Protein AF-A0A914MRH2-F1 (afdb_monomer_lite)

Organism: Meloidogyne incognita (NCBI:txid6306)

Foldseek 3Di:
DFDFDADPVRDTFTKDWDWDADPVLRGIKIKIDGDDPVVVVSQDWDPPAPPVVQVVQKDWDQDPPPRDIIIIRHSVVVSVVLVPDPAPASVLVSVLVCCVTGDPDPPPCVSNPRRD

Sequence (116 aa):
MNDFVCDISGKKYKRCSSICYSEVYSVPVFWFNIYNFEDFKNFTFRKETNENEFLEFISQGEHPFLGIAFYNIHPCKTAELMQNFKGNNYVLCFLSLLNATIFYFDWPLEFFKNAC

InterPro domains:
  IPR007135 Ubiquitin-like-conjugating enzyme Atg3/Atg10 [PF03987] (18-99)

Structure (mmCIF, N/CA/C/O backbone):
data_AF-A0A914MRH2-F1
#
_entry.id   AF-A0A914MRH2-F1
#
loop_
_atom_site.group_PDB
_atom_site.id
_atom_site.type_symbol
_atom_site.label_atom_id
_atom_site.label_alt_id
_atom_site.label_comp_id
_atom_site.label_asym_id
_atom_site.label_entity_id
_atom_site.label_seq_id
_atom_site.pdbx_PDB_ins_code
_atom_site.Cartn_x
_atom_site.Cartn_y
_atom_site.Cartn_z
_atom_site.occupancy
_atom_site.B_iso_or_equiv
_atom_site.auth_seq_id
_atom_site.auth_comp_id
_atom_site.auth_asym_id
_atom_site.auth_atom_id
_atom_site.pdbx_PDB_model_num
ATOM 1 N N . MET A 1 1 ? -5.121 -1.157 -11.053 1.00 44.78 1 MET A N 1
ATOM 2 C CA . MET A 1 1 ? -5.249 -0.318 -12.266 1.00 44.78 1 MET A CA 1
ATOM 3 C C . MET A 1 1 ? -3.849 -0.188 -12.865 1.00 44.78 1 MET A C 1
ATOM 5 O O . MET A 1 1 ? -2.900 -0.086 -12.093 1.00 44.78 1 MET A O 1
ATOM 9 N N . ASN A 1 2 ? -3.680 -0.362 -14.181 1.00 45.88 2 ASN A N 1
ATOM 10 C CA . ASN A 1 2 ? -2.379 -0.161 -14.833 1.00 45.88 2 ASN A CA 1
ATOM 11 C C . ASN A 1 2 ? -2.279 1.319 -15.184 1.00 45.88 2 ASN A C 1
ATOM 13 O O . ASN A 1 2 ? -2.790 1.726 -16.226 1.00 45.88 2 ASN A O 1
ATOM 17 N N . ASP A 1 3 ? -1.644 2.091 -14.313 1.00 57.09 3 ASP A N 1
ATOM 18 C CA . ASP A 1 3 ? -1.596 3.540 -14.445 1.00 57.09 3 ASP A CA 1
ATOM 19 C C . ASP A 1 3 ? -0.194 3.983 -14.846 1.00 57.09 3 ASP A C 1
ATOM 21 O O . ASP A 1 3 ? 0.817 3.476 -14.350 1.00 57.09 3 ASP A O 1
ATOM 25 N N . PHE A 1 4 ? -0.145 4.943 -15.765 1.00 53.62 4 PHE A N 1
ATOM 26 C CA . PHE A 1 4 ? 1.071 5.682 -16.053 1.00 53.62 4 PHE A CA 1
ATOM 27 C C . PHE A 1 4 ? 1.123 6.881 -15.111 1.00 53.62 4 PHE A C 1
ATOM 29 O O . PHE A 1 4 ? 0.236 7.730 -15.159 1.00 53.62 4 PHE A O 1
ATOM 36 N N . VAL A 1 5 ? 2.147 6.943 -14.264 1.00 57.78 5 VAL A N 1
ATOM 37 C CA . VAL A 1 5 ? 2.407 8.103 -13.400 1.00 57.78 5 VAL A CA 1
ATOM 38 C C . VAL A 1 5 ? 3.559 8.889 -14.016 1.00 57.78 5 VAL A C 1
ATOM 40 O O . VAL A 1 5 ? 4.560 8.295 -14.425 1.00 57.78 5 VAL A O 1
ATOM 43 N N . CYS A 1 6 ? 3.393 10.204 -14.135 1.00 49.72 6 CYS A N 1
ATOM 44 C CA . CYS A 1 6 ? 4.454 11.107 -14.567 1.00 49.72 6 CYS A CA 1
ATOM 45 C C . CYS A 1 6 ? 5.273 11.530 -13.343 1.00 49.72 6 CYS A C 1
ATOM 47 O O . CYS A 1 6 ? 4.694 11.895 -12.324 1.00 49.72 6 CYS A O 1
ATOM 49 N N . ASP A 1 7 ? 6.602 11.507 -13.429 1.00 55.03 7 ASP A N 1
ATOM 50 C CA . ASP A 1 7 ? 7.414 12.229 -12.445 1.00 55.03 7 ASP A CA 1
ATOM 51 C C . ASP A 1 7 ? 7.399 13.746 -12.692 1.00 55.03 7 ASP A C 1
ATOM 53 O O . ASP A 1 7 ? 6.896 14.247 -13.701 1.00 55.03 7 ASP A O 1
ATOM 57 N N . ILE A 1 8 ? 8.041 14.479 -11.780 1.00 49.06 8 ILE A N 1
ATOM 58 C CA . ILE A 1 8 ? 8.314 15.919 -11.882 1.00 49.06 8 ILE A CA 1
ATOM 59 C C . ILE A 1 8 ? 9.120 16.322 -13.134 1.00 49.06 8 ILE A C 1
ATOM 61 O O . ILE A 1 8 ? 9.193 17.508 -13.447 1.00 49.06 8 ILE A O 1
ATOM 65 N N . SER A 1 9 ? 9.730 15.366 -13.848 1.00 54.16 9 SER A N 1
ATOM 66 C CA . SER A 1 9 ? 10.456 15.580 -15.108 1.00 54.16 9 SER A CA 1
ATOM 67 C C . SER A 1 9 ? 9.610 15.282 -16.358 1.00 54.16 9 SER A C 1
ATOM 69 O O . SER A 1 9 ? 10.058 15.525 -17.478 1.00 54.16 9 SER A O 1
ATOM 71 N N . GLY A 1 10 ? 8.378 14.786 -16.184 1.00 60.53 10 GLY A N 1
ATOM 72 C CA . GLY A 1 10 ? 7.461 14.404 -17.257 1.00 60.53 10 GLY A CA 1
ATOM 73 C C . GLY A 1 10 ? 7.679 12.993 -17.821 1.00 60.53 10 GLY A C 1
ATOM 74 O O . GLY A 1 10 ? 7.023 12.627 -18.802 1.00 60.53 10 GLY A O 1
ATOM 75 N N . LYS A 1 11 ? 8.567 12.178 -17.236 1.00 62.28 11 LYS A N 1
ATOM 76 C CA . LYS A 1 11 ? 8.799 10.788 -17.660 1.00 62.28 11 LYS A CA 1
ATOM 77 C C . LYS A 1 11 ? 7.681 9.894 -17.114 1.00 62.28 11 LYS A C 1
ATOM 79 O O . LYS A 1 11 ? 7.332 9.963 -15.938 1.00 62.28 11 LYS A O 1
ATOM 84 N N . LYS A 1 12 ? 7.091 9.078 -17.996 1.00 62.94 12 LYS A N 1
ATOM 85 C CA . LYS A 1 12 ? 5.982 8.166 -17.670 1.00 62.94 12 LYS A CA 1
ATOM 86 C C . LYS A 1 12 ? 6.516 6.818 -17.215 1.00 62.94 12 LYS A C 1
ATOM 88 O O . LYS A 1 12 ? 7.252 6.172 -17.958 1.00 62.94 12 LYS A O 1
ATOM 93 N N . TYR A 1 13 ? 6.042 6.357 -16.067 1.00 66.00 13 TYR A N 1
ATOM 94 C CA . TYR A 1 13 ? 6.377 5.045 -15.525 1.00 66.00 13 TYR A CA 1
ATOM 95 C C . TYR A 1 13 ? 5.133 4.187 -15.394 1.00 66.00 13 TYR A C 1
ATOM 97 O O . TYR A 1 13 ? 4.061 4.684 -15.041 1.00 66.00 13 TYR A O 1
ATOM 105 N N . LYS A 1 14 ? 5.266 2.892 -15.691 1.00 67.19 14 LYS A N 1
ATOM 106 C CA . LYS A 1 14 ? 4.156 1.946 -15.574 1.00 67.19 14 LYS A CA 1
ATOM 107 C C . LYS A 1 14 ? 4.110 1.418 -14.149 1.00 67.19 14 LYS A C 1
ATOM 109 O O . LYS A 1 14 ? 4.955 0.617 -13.754 1.00 67.19 14 LYS A O 1
ATOM 114 N N . ARG A 1 15 ? 3.074 1.803 -13.412 1.00 70.69 15 ARG A N 1
ATOM 115 C CA . ARG A 1 15 ? 2.801 1.283 -12.075 1.00 70.69 15 ARG A CA 1
ATOM 116 C C . ARG A 1 15 ? 1.547 0.424 -12.113 1.00 70.69 15 ARG A C 1
ATOM 118 O O . ARG A 1 15 ? 0.534 0.800 -12.700 1.00 70.69 15 ARG A O 1
ATOM 125 N N . CYS A 1 16 ? 1.601 -0.726 -11.454 1.00 78.00 16 CYS A N 1
ATOM 126 C CA . CYS A 1 16 ? 0.390 -1.466 -11.127 1.00 78.00 16 CYS A CA 1
ATOM 127 C C . CYS A 1 16 ? 0.140 -1.307 -9.635 1.00 78.00 16 CYS A C 1
ATOM 129 O O . CYS A 1 16 ? 1.004 -1.664 -8.841 1.00 78.00 16 CYS A O 1
ATOM 131 N N . SER A 1 17 ? -1.010 -0.757 -9.261 1.00 84.94 17 SER A N 1
ATOM 132 C CA . SER A 1 17 ? -1.424 -0.666 -7.862 1.00 84.94 17 SER A CA 1
ATOM 133 C C . SER A 1 17 ? -2.841 -1.185 -7.667 1.00 84.94 17 SER A C 1
ATOM 135 O O . SER A 1 17 ? -3.708 -1.060 -8.546 1.00 84.94 17 SER A O 1
ATOM 137 N N . SER A 1 18 ? -3.069 -1.767 -6.500 1.00 88.69 18 SER A N 1
ATOM 138 C CA . SER A 1 18 ? -4.344 -2.323 -6.065 1.00 88.69 18 SER A CA 1
ATOM 139 C C . SER A 1 18 ? -4.470 -2.199 -4.552 1.00 88.69 18 SER A C 1
ATOM 141 O O . SER A 1 18 ? -3.486 -2.193 -3.816 1.00 88.69 18 SER A O 1
ATOM 143 N N . ILE A 1 19 ? -5.708 -2.090 -4.082 1.00 91.50 19 ILE A N 1
ATOM 144 C CA . ILE A 1 19 ? -6.026 -2.146 -2.659 1.00 91.50 19 ILE A CA 1
ATOM 145 C C . ILE A 1 19 ? -6.828 -3.420 -2.450 1.00 91.50 19 ILE A C 1
ATOM 147 O O . ILE A 1 19 ? -7.853 -3.620 -3.098 1.00 91.50 19 ILE A O 1
ATOM 151 N N . CYS A 1 20 ? -6.333 -4.280 -1.571 1.00 93.31 20 CYS A N 1
ATOM 152 C CA . CYS A 1 20 ? -7.019 -5.494 -1.145 1.00 93.31 20 CYS A CA 1
ATOM 153 C C . CYS A 1 20 ? -7.385 -5.359 0.331 1.00 93.31 20 CYS A C 1
ATOM 155 O O . CYS A 1 20 ? -6.785 -4.560 1.041 1.00 93.31 20 CYS A O 1
ATOM 157 N N . TYR A 1 21 ? -8.345 -6.136 0.812 1.00 94.06 21 TYR A N 1
ATOM 158 C CA . TYR A 1 21 ? -8.668 -6.167 2.234 1.00 94.06 21 TYR A CA 1
ATOM 159 C C . TYR A 1 21 ? -7.982 -7.361 2.897 1.00 94.06 21 TYR A C 1
ATOM 161 O O . TYR A 1 21 ? -8.043 -8.471 2.373 1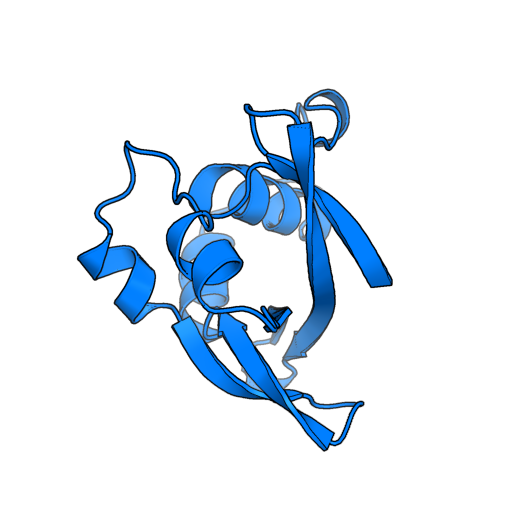.00 94.06 21 TYR A O 1
ATOM 169 N N . SER A 1 22 ? -7.309 -7.135 4.026 1.00 93.31 22 SER A N 1
ATOM 170 C CA . SER A 1 22 ? -6.782 -8.210 4.864 1.00 93.31 22 SER A CA 1
ATOM 171 C C . SER A 1 22 ? -7.817 -8.574 5.914 1.00 93.31 22 SER A C 1
ATOM 173 O O . SER A 1 22 ? -8.076 -7.788 6.822 1.00 93.31 22 SER A O 1
ATOM 175 N N . GLU A 1 23 ? -8.376 -9.777 5.815 1.00 92.94 23 GLU A N 1
ATOM 176 C CA . GLU A 1 23 ? -9.333 -10.285 6.804 1.00 92.94 23 GLU A CA 1
ATOM 177 C C . GLU A 1 23 ? -8.676 -10.470 8.179 1.00 92.94 23 GLU A C 1
ATOM 179 O O . GLU A 1 23 ? -9.257 -10.111 9.199 1.00 92.94 23 GLU A O 1
ATOM 184 N N . VAL A 1 24 ? -7.422 -10.938 8.203 1.00 93.19 24 VAL A N 1
ATOM 185 C CA . VAL A 1 24 ? -6.667 -11.219 9.437 1.00 93.19 24 VAL A CA 1
ATOM 186 C C . VAL A 1 24 ? -6.441 -9.957 10.268 1.00 93.19 24 VAL A C 1
ATOM 188 O O . VAL A 1 24 ? -6.595 -9.981 11.484 1.00 93.19 24 VAL A O 1
ATOM 191 N N . TYR A 1 25 ? -6.082 -8.850 9.616 1.00 92.44 25 TYR A N 1
ATOM 192 C CA . TYR A 1 25 ? -5.823 -7.576 10.295 1.00 92.44 25 TYR A CA 1
ATOM 193 C C . TYR A 1 25 ? -7.029 -6.633 10.272 1.00 92.44 25 TYR A C 1
ATOM 195 O O . TYR A 1 25 ? -6.985 -5.577 10.894 1.00 92.44 25 TYR A O 1
ATOM 203 N N . SER A 1 26 ? -8.095 -6.996 9.555 1.00 93.31 26 SER A N 1
ATOM 204 C CA . SER A 1 26 ? -9.291 -6.176 9.353 1.00 93.31 26 SER A CA 1
ATOM 205 C C . SER A 1 26 ? -9.008 -4.775 8.780 1.00 93.31 26 SER A C 1
ATOM 207 O O . SER A 1 26 ? -9.712 -3.811 9.084 1.00 93.31 26 SER A O 1
ATOM 209 N N . VAL A 1 27 ? -7.997 -4.650 7.912 1.00 93.56 27 VAL A N 1
ATOM 210 C CA . VAL A 1 27 ? -7.563 -3.376 7.307 1.00 93.56 27 VAL A CA 1
ATOM 211 C C . VAL A 1 27 ? -7.295 -3.503 5.802 1.00 93.56 27 VAL A C 1
ATOM 213 O O . VAL A 1 27 ? -6.971 -4.593 5.324 1.00 93.56 27 VAL A O 1
ATOM 216 N N . PRO A 1 28 ? -7.405 -2.406 5.027 1.00 93.69 28 PRO A N 1
ATOM 217 C CA . PRO A 1 28 ? -6.952 -2.378 3.647 1.00 93.69 28 PRO A CA 1
ATOM 218 C C . PRO A 1 28 ? -5.429 -2.518 3.576 1.00 93.69 28 PRO A C 1
ATOM 220 O O . PRO A 1 28 ? -4.692 -2.040 4.432 1.00 93.69 28 PRO A O 1
ATOM 223 N N . VAL A 1 29 ? -4.969 -3.156 2.512 1.00 92.56 29 VAL A N 1
ATOM 224 C CA . VAL A 1 29 ? -3.568 -3.402 2.197 1.00 92.56 29 VAL A CA 1
ATOM 225 C C . VAL A 1 29 ? -3.305 -2.819 0.829 1.00 92.56 29 VAL A C 1
ATOM 227 O O . VAL A 1 29 ? -3.992 -3.148 -0.143 1.00 92.56 29 VAL A O 1
ATOM 230 N N . PHE A 1 30 ? -2.313 -1.944 0.759 1.00 90.75 30 PHE A N 1
ATOM 231 C CA . PHE A 1 30 ? -1.887 -1.361 -0.498 1.00 90.75 30 PHE A CA 1
ATOM 232 C C . PHE A 1 30 ? -0.830 -2.252 -1.141 1.00 90.75 30 PHE A C 1
ATOM 234 O O . PHE A 1 30 ? 0.235 -2.471 -0.565 1.00 90.75 30 PHE A O 1
ATOM 241 N N . TRP A 1 31 ? -1.130 -2.732 -2.339 1.00 90.94 31 TRP A N 1
ATOM 242 C CA . TRP A 1 31 ? -0.251 -3.545 -3.161 1.00 90.94 31 TRP A CA 1
ATOM 243 C C . TRP A 1 31 ? 0.230 -2.726 -4.350 1.00 90.94 31 TRP A C 1
ATOM 245 O O . TRP A 1 31 ? -0.549 -2.017 -4.995 1.00 90.94 31 TRP A O 1
ATOM 255 N N . PHE A 1 32 ? 1.510 -2.848 -4.673 1.00 87.00 32 PHE A N 1
ATOM 256 C CA . PHE A 1 32 ? 2.095 -2.185 -5.824 1.00 87.00 32 PHE A CA 1
ATOM 257 C C . PHE A 1 32 ? 3.200 -3.003 -6.469 1.00 87.00 32 PHE A C 1
ATOM 259 O O . PHE A 1 32 ? 3.856 -3.834 -5.844 1.00 87.00 32 PHE A O 1
ATOM 266 N N . ASN A 1 33 ? 3.406 -2.737 -7.750 1.00 84.81 33 ASN A N 1
ATOM 267 C CA . ASN A 1 33 ? 4.509 -3.287 -8.505 1.00 84.81 33 ASN A CA 1
ATOM 268 C C . ASN A 1 33 ? 5.148 -2.203 -9.372 1.00 84.81 33 ASN A C 1
ATOM 270 O O . ASN A 1 33 ? 4.451 -1.361 -9.954 1.00 84.81 33 ASN A O 1
ATOM 274 N N . ILE A 1 34 ? 6.474 -2.254 -9.443 1.00 75.88 34 ILE A N 1
ATOM 275 C CA . ILE A 1 34 ? 7.323 -1.356 -10.219 1.00 75.88 34 ILE A CA 1
ATOM 276 C C . ILE A 1 34 ? 8.208 -2.250 -11.081 1.00 75.88 34 ILE A C 1
ATOM 278 O O . ILE A 1 34 ? 8.982 -3.050 -10.567 1.00 75.88 34 ILE A O 1
ATOM 282 N N . TYR A 1 35 ? 8.056 -2.146 -12.399 1.00 71.44 35 TYR A N 1
ATOM 283 C CA . TYR A 1 35 ? 8.642 -3.112 -13.333 1.00 71.44 35 TYR A CA 1
ATOM 284 C C . TYR A 1 35 ? 10.040 -2.731 -13.832 1.00 71.44 35 TYR A C 1
ATOM 286 O O . TYR A 1 35 ? 10.710 -3.557 -14.446 1.00 71.44 35 TYR A O 1
ATOM 294 N N . ASN A 1 36 ? 10.487 -1.498 -13.592 1.00 69.25 36 ASN A N 1
ATOM 295 C CA . ASN A 1 36 ? 11.786 -1.007 -14.038 1.00 69.25 36 ASN A CA 1
ATOM 296 C C . ASN A 1 36 ? 12.574 -0.433 -12.852 1.00 69.25 36 ASN A C 1
ATOM 298 O O . ASN A 1 36 ? 12.037 0.271 -12.001 1.00 69.25 36 ASN A O 1
ATOM 302 N N . PHE A 1 37 ? 13.867 -0.744 -12.802 1.00 65.25 37 PHE A N 1
ATOM 303 C CA . PHE A 1 37 ? 14.776 -0.312 -11.746 1.00 65.25 37 PHE A CA 1
ATOM 304 C C . PHE A 1 37 ? 15.015 1.205 -11.745 1.00 65.25 37 PHE A C 1
ATOM 306 O O . PHE A 1 37 ? 15.195 1.795 -10.681 1.00 65.25 37 PHE A O 1
ATOM 313 N N . GLU A 1 38 ? 14.991 1.857 -12.912 1.00 65.62 38 GLU A N 1
ATOM 314 C CA . GLU A 1 38 ? 15.017 3.327 -12.970 1.00 65.62 38 GLU A CA 1
ATOM 315 C C . GLU A 1 38 ? 13.778 3.925 -12.299 1.00 65.62 38 GLU A C 1
ATOM 317 O O . GLU A 1 38 ? 13.889 4.863 -11.515 1.00 65.62 38 GLU A O 1
ATOM 322 N N . ASP A 1 39 ? 12.612 3.332 -12.548 1.00 64.06 39 ASP A N 1
ATOM 323 C CA . ASP A 1 39 ? 11.334 3.745 -11.969 1.00 64.06 39 ASP A CA 1
ATOM 324 C C . ASP A 1 39 ? 11.320 3.501 -10.456 1.00 64.06 39 ASP A C 1
ATOM 326 O O . ASP A 1 39 ? 10.735 4.283 -9.717 1.00 64.06 39 ASP A O 1
ATOM 330 N N . PHE A 1 40 ? 11.997 2.448 -9.983 1.00 67.19 40 PHE A N 1
ATOM 331 C CA . PHE A 1 40 ? 12.176 2.173 -8.556 1.00 67.19 40 PHE A CA 1
ATOM 332 C C . PHE A 1 40 ? 13.077 3.209 -7.876 1.00 67.19 40 PHE A C 1
ATOM 334 O O . PHE A 1 40 ? 12.807 3.611 -6.756 1.00 67.19 40 PHE A O 1
ATOM 341 N N . LYS A 1 41 ? 14.131 3.696 -8.540 1.00 62.19 41 LYS A N 1
ATOM 342 C CA . LYS A 1 41 ? 14.954 4.797 -8.002 1.00 62.19 41 LYS A CA 1
ATOM 343 C C . LYS A 1 41 ? 14.204 6.124 -7.970 1.00 62.19 41 LYS A C 1
ATOM 345 O O . LYS A 1 41 ? 14.396 6.920 -7.058 1.00 62.19 41 LYS A O 1
ATOM 350 N N . ASN A 1 42 ? 13.364 6.348 -8.977 1.00 58.00 42 ASN A N 1
ATOM 351 C CA . ASN A 1 42 ? 12.496 7.518 -9.074 1.00 58.00 42 ASN A CA 1
ATOM 352 C C . ASN A 1 42 ? 11.198 7.353 -8.285 1.00 58.00 42 ASN A C 1
ATOM 354 O O . ASN A 1 42 ? 10.369 8.262 -8.278 1.00 58.00 42 ASN A O 1
ATOM 358 N N . PHE A 1 43 ? 11.027 6.219 -7.604 1.00 60.69 43 PHE A N 1
ATOM 359 C CA . PHE A 1 43 ? 10.042 6.041 -6.559 1.00 60.69 43 PHE A CA 1
ATOM 360 C C . PHE A 1 43 ? 10.476 6.891 -5.366 1.00 60.69 43 PHE A C 1
ATOM 362 O O . PHE A 1 43 ? 11.052 6.421 -4.389 1.00 60.69 43 PHE A O 1
ATOM 369 N N . THR A 1 44 ? 10.290 8.197 -5.505 1.00 52.72 44 THR A N 1
ATOM 370 C CA . THR A 1 44 ? 10.641 9.167 -4.488 1.00 52.72 44 THR A CA 1
ATOM 371 C C . THR A 1 44 ? 9.610 9.083 -3.381 1.00 52.72 44 THR A C 1
ATOM 373 O O . THR A 1 44 ? 8.476 9.549 -3.507 1.00 52.72 44 THR A O 1
ATOM 376 N N . PHE A 1 45 ? 10.044 8.523 -2.258 1.00 55.56 45 PHE A N 1
ATOM 377 C CA . PHE A 1 45 ? 9.462 8.835 -0.964 1.00 55.56 45 PHE A CA 1
ATOM 378 C C . PHE A 1 45 ? 9.435 10.355 -0.802 1.00 55.56 45 PHE A C 1
ATOM 380 O O . PHE A 1 45 ? 10.320 11.062 -1.307 1.00 55.56 45 PHE A O 1
ATOM 387 N N . ARG A 1 46 ? 8.425 10.898 -0.109 1.00 54.47 46 ARG A N 1
ATOM 388 C CA . ARG A 1 46 ? 8.510 12.308 0.280 1.00 54.47 46 ARG A CA 1
ATOM 389 C C . ARG A 1 46 ? 9.831 12.480 1.024 1.00 54.47 46 ARG A C 1
ATOM 391 O O . ARG A 1 46 ? 10.120 11.719 1.940 1.00 54.47 46 ARG A O 1
ATOM 398 N N . LYS A 1 47 ? 10.620 13.477 0.623 1.00 48.69 47 LYS A N 1
ATOM 399 C CA . LYS A 1 47 ? 11.981 13.750 1.126 1.00 48.69 47 LYS A CA 1
ATOM 400 C C . LYS A 1 47 ? 12.068 13.919 2.656 1.00 48.69 47 LYS A C 1
ATOM 402 O O . LYS A 1 47 ? 13.160 13.972 3.205 1.00 48.69 47 LYS A O 1
ATOM 407 N N . GLU A 1 48 ? 10.917 14.056 3.310 1.00 50.31 48 GLU A N 1
ATOM 408 C CA . GLU A 1 48 ? 10.728 14.238 4.751 1.00 50.31 48 GLU A CA 1
ATOM 409 C C . GLU A 1 48 ? 10.487 12.920 5.510 1.00 50.31 48 GLU A C 1
ATOM 411 O O . GLU A 1 48 ? 10.481 12.913 6.737 1.00 50.31 48 GLU A O 1
ATOM 416 N N . THR A 1 49 ? 10.298 11.802 4.804 1.00 55.84 49 THR A N 1
ATOM 417 C CA . THR A 1 49 ? 10.139 10.471 5.405 1.00 55.84 49 THR A CA 1
ATOM 418 C C . THR A 1 49 ? 11.512 9.828 5.563 1.00 55.84 49 THR A C 1
ATOM 420 O O . THR A 1 49 ? 12.283 9.783 4.606 1.00 55.84 49 THR A O 1
ATOM 423 N N . ASN A 1 50 ? 11.830 9.329 6.759 1.00 62.72 50 ASN A N 1
ATOM 424 C CA . ASN A 1 50 ? 13.035 8.537 6.983 1.00 62.72 50 ASN A CA 1
ATOM 425 C C . ASN A 1 50 ? 12.950 7.265 6.125 1.00 62.72 50 ASN A C 1
ATOM 427 O O . ASN A 1 50 ? 12.142 6.379 6.401 1.00 62.72 50 ASN A O 1
ATOM 431 N N . GLU A 1 51 ? 13.754 7.202 5.062 1.00 62.66 51 GLU A N 1
ATOM 432 C CA . GLU A 1 51 ? 13.715 6.123 4.066 1.00 62.66 51 GLU A CA 1
ATOM 433 C C . GLU A 1 51 ? 13.848 4.738 4.714 1.00 62.66 51 GLU A C 1
ATOM 435 O O . GLU A 1 51 ? 13.165 3.801 4.307 1.00 62.66 51 GLU A O 1
ATOM 440 N N . ASN A 1 52 ? 14.660 4.619 5.771 1.00 64.44 52 ASN A N 1
ATOM 441 C CA . ASN A 1 52 ? 14.883 3.352 6.465 1.00 64.44 52 ASN A CA 1
ATOM 442 C C . ASN A 1 52 ? 13.639 2.875 7.224 1.00 64.44 52 ASN A C 1
ATOM 444 O O . ASN A 1 52 ? 13.246 1.726 7.059 1.00 64.44 52 ASN A O 1
ATOM 448 N N . GLU A 1 53 ? 12.980 3.754 7.987 1.00 65.75 53 GLU A N 1
ATOM 449 C CA . GLU A 1 53 ? 11.734 3.401 8.691 1.00 65.75 53 GLU A CA 1
ATOM 450 C C . GLU A 1 53 ? 10.627 3.034 7.704 1.00 65.75 53 GLU A C 1
ATOM 452 O O . GLU A 1 53 ? 9.830 2.137 7.955 1.00 65.75 53 GLU A O 1
ATOM 457 N N . PHE A 1 54 ? 10.567 3.711 6.557 1.00 67.88 54 PHE A N 1
ATOM 458 C CA . PHE A 1 54 ? 9.534 3.423 5.576 1.00 67.88 54 PHE A CA 1
ATOM 459 C C . PHE A 1 54 ? 9.730 2.063 4.891 1.00 67.88 54 PHE A C 1
ATOM 461 O O . PHE A 1 54 ? 8.766 1.317 4.699 1.00 67.88 54 PHE A O 1
ATOM 468 N N . LEU A 1 55 ? 10.972 1.722 4.535 1.00 70.06 55 LEU A N 1
ATOM 469 C CA . LEU A 1 55 ? 11.300 0.430 3.931 1.00 70.06 55 LEU A CA 1
ATOM 470 C C . LEU A 1 55 ? 10.973 -0.744 4.864 1.00 70.06 55 LEU A C 1
ATOM 472 O O . LEU A 1 55 ? 10.581 -1.799 4.370 1.00 70.06 55 LEU A O 1
ATOM 476 N N . GLU A 1 56 ? 11.043 -0.555 6.185 1.00 75.25 56 GLU A N 1
ATOM 477 C CA . GLU A 1 56 ? 10.615 -1.558 7.174 1.00 75.25 56 GLU A CA 1
ATOM 478 C C . GLU A 1 56 ? 9.119 -1.899 7.078 1.00 75.25 56 GLU A C 1
ATOM 480 O O . GLU A 1 56 ? 8.696 -2.977 7.497 1.00 75.25 56 GLU A O 1
ATOM 485 N N . PHE A 1 57 ? 8.301 -1.018 6.494 1.00 81.50 57 PHE A N 1
ATOM 486 C CA . PHE A 1 57 ? 6.868 -1.255 6.306 1.00 81.50 57 PHE A CA 1
ATOM 487 C C . PHE A 1 57 ? 6.542 -1.942 4.982 1.00 81.50 57 PHE A C 1
ATOM 489 O O . PHE A 1 57 ? 5.394 -2.341 4.778 1.00 81.50 57 PHE A O 1
ATOM 496 N N . ILE A 1 58 ? 7.513 -2.081 4.078 1.00 85.31 58 ILE A N 1
ATOM 497 C CA . ILE A 1 58 ? 7.313 -2.736 2.789 1.00 85.31 58 ILE A CA 1
ATOM 498 C C . ILE A 1 58 ? 7.677 -4.210 2.915 1.00 85.31 58 ILE A C 1
ATOM 500 O O . ILE A 1 58 ? 8.772 -4.584 3.319 1.00 85.31 58 ILE A O 1
ATOM 504 N N . SER A 1 59 ? 6.756 -5.070 2.504 1.00 88.38 59 SER A N 1
ATOM 505 C CA . SER A 1 59 ? 6.979 -6.505 2.373 1.00 88.38 59 SER A CA 1
ATOM 506 C C . SER A 1 59 ? 6.782 -6.942 0.927 1.00 88.38 59 SER A C 1
ATOM 508 O O . SER A 1 59 ? 6.013 -6.341 0.177 1.00 88.38 59 SER A O 1
ATOM 510 N N . GLN A 1 60 ? 7.467 -8.008 0.526 1.00 90.62 60 GLN A N 1
ATOM 511 C CA . GLN A 1 60 ? 7.209 -8.677 -0.745 1.00 90.62 60 GLN A CA 1
ATOM 512 C C . GLN A 1 60 ? 6.277 -9.865 -0.505 1.00 90.62 60 GLN A C 1
ATOM 514 O O . GLN A 1 60 ? 6.427 -10.591 0.475 1.00 90.62 60 GLN A O 1
ATOM 519 N N . GLY A 1 61 ? 5.315 -10.070 -1.397 1.00 92.06 61 GLY A N 1
ATOM 520 C CA . GLY A 1 61 ? 4.386 -11.189 -1.307 1.00 92.06 61 GLY A CA 1
ATOM 521 C C . GLY A 1 61 ? 3.682 -11.468 -2.626 1.00 92.06 61 GLY A C 1
ATOM 522 O O . GLY A 1 61 ? 3.832 -10.740 -3.607 1.00 92.06 61 GLY A O 1
ATOM 523 N N . GLU A 1 62 ? 2.900 -12.537 -2.649 1.00 93.25 62 GLU A N 1
ATOM 524 C CA . GLU A 1 62 ? 2.040 -12.864 -3.779 1.00 93.25 62 GLU A CA 1
ATOM 525 C C . GLU A 1 62 ? 0.735 -12.064 -3.689 1.00 93.25 62 GLU A C 1
ATOM 527 O O . GLU A 1 62 ? 0.081 -12.038 -2.646 1.00 93.25 62 GLU A O 1
ATOM 532 N N . HIS A 1 63 ? 0.358 -11.382 -4.772 1.00 91.69 63 HIS A N 1
ATOM 533 C CA . HIS A 1 63 ? -0.866 -10.591 -4.794 1.00 91.69 63 HIS A CA 1
ATOM 534 C C . HIS A 1 63 ? -2.109 -11.500 -4.659 1.00 91.69 63 HIS A C 1
ATOM 536 O O . HIS A 1 63 ? -2.294 -12.366 -5.522 1.00 91.69 63 HIS A O 1
ATOM 542 N N . PRO A 1 64 ? -3.032 -11.247 -3.702 1.00 90.69 64 PRO A N 1
ATOM 543 C CA . PRO A 1 64 ? -4.098 -12.186 -3.316 1.00 90.69 64 PRO A CA 1
ATOM 544 C C . PRO A 1 64 ? -5.011 -12.661 -4.451 1.00 90.69 64 PRO A C 1
ATOM 546 O O . PRO A 1 64 ? -5.522 -13.772 -4.415 1.00 90.69 64 PRO A O 1
ATOM 549 N N . PHE A 1 65 ? -5.222 -11.817 -5.463 1.00 89.69 65 PHE A N 1
ATOM 550 C CA . PHE A 1 65 ? -6.097 -12.126 -6.601 1.00 89.69 65 PHE A CA 1
ATOM 551 C C . PHE A 1 65 ? -5.361 -12.385 -7.916 1.00 89.69 65 PHE A C 1
ATOM 553 O O . PHE A 1 65 ? -5.970 -12.860 -8.867 1.00 89.69 65 PHE A O 1
ATOM 560 N N . LEU A 1 66 ? -4.083 -12.006 -8.011 1.00 87.62 66 LEU A N 1
AT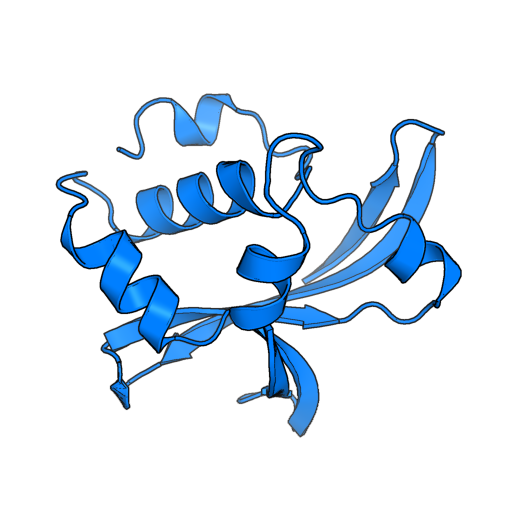OM 561 C CA . LEU A 1 66 ? -3.349 -12.047 -9.284 1.00 87.62 66 LEU A CA 1
ATOM 562 C C . LEU A 1 66 ? -2.317 -13.174 -9.315 1.00 87.62 66 LEU A C 1
ATOM 564 O O . LEU A 1 66 ? -1.856 -13.518 -10.397 1.00 87.62 66 LEU A O 1
ATOM 568 N N . GLY A 1 67 ? -1.947 -13.729 -8.157 1.00 88.19 67 GLY A N 1
ATOM 569 C CA . GLY A 1 67 ? -1.010 -14.847 -8.067 1.00 88.19 67 GLY A CA 1
ATOM 570 C C . GLY A 1 67 ? 0.414 -14.512 -8.523 1.00 88.19 67 GLY A C 1
ATOM 571 O O . GLY A 1 67 ? 1.160 -15.379 -8.964 1.00 88.19 67 GLY A O 1
ATOM 572 N N . ILE A 1 68 ? 0.782 -13.228 -8.504 1.00 89.12 68 ILE A N 1
ATOM 573 C CA . ILE A 1 68 ? 2.086 -12.737 -8.967 1.00 89.12 68 ILE A CA 1
ATOM 574 C C . ILE A 1 68 ? 2.751 -11.884 -7.894 1.00 89.12 68 ILE A C 1
ATOM 576 O O . ILE A 1 68 ? 2.076 -11.252 -7.079 1.00 89.12 68 ILE A O 1
ATOM 580 N N . ALA A 1 69 ? 4.084 -11.857 -7.911 1.00 89.75 69 ALA A N 1
ATOM 581 C CA . ALA A 1 69 ? 4.881 -11.142 -6.924 1.00 89.75 69 ALA A CA 1
ATOM 582 C C . ALA A 1 69 ? 4.648 -9.627 -6.999 1.00 89.75 69 ALA A C 1
ATOM 584 O O . ALA A 1 69 ? 4.843 -9.003 -8.045 1.00 89.75 69 ALA A O 1
ATOM 585 N N . PHE A 1 70 ? 4.243 -9.053 -5.873 1.00 92.25 70 PHE A N 1
ATOM 586 C CA . PHE A 1 70 ? 4.031 -7.629 -5.649 1.00 92.25 70 PHE A CA 1
ATOM 587 C C . PHE A 1 70 ? 4.733 -7.211 -4.353 1.00 92.25 70 PHE A C 1
ATOM 589 O O . PHE A 1 70 ? 5.019 -8.030 -3.475 1.00 92.25 70 PHE A O 1
ATOM 596 N N . T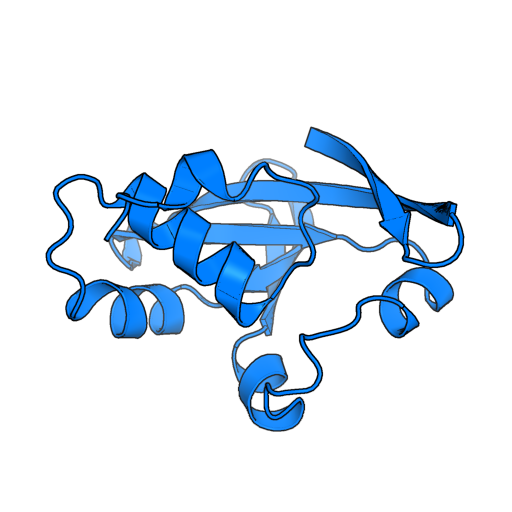YR A 1 71 ? 4.958 -5.912 -4.213 1.00 89.44 71 TYR A N 1
ATOM 597 C CA . TYR A 1 71 ? 5.232 -5.301 -2.923 1.00 89.44 71 TYR A CA 1
ATOM 598 C C . TYR A 1 71 ? 3.917 -4.895 -2.266 1.00 89.44 71 TYR A C 1
ATOM 600 O O . TYR A 1 71 ? 2.931 -4.584 -2.940 1.00 89.44 71 TYR A O 1
ATOM 608 N N . ASN A 1 72 ? 3.891 -4.893 -0.943 1.00 90.81 72 ASN A N 1
ATOM 609 C CA . ASN A 1 72 ? 2.773 -4.395 -0.166 1.00 90.81 72 ASN A CA 1
ATOM 610 C C . ASN A 1 72 ? 3.259 -3.624 1.053 1.00 90.81 72 ASN A C 1
ATOM 612 O O . ASN A 1 72 ? 4.350 -3.868 1.563 1.00 90.81 72 ASN A O 1
ATOM 616 N N . ILE A 1 73 ? 2.423 -2.705 1.521 1.00 89.00 73 ILE A N 1
ATOM 617 C CA . ILE A 1 73 ? 2.575 -2.156 2.866 1.00 89.00 73 ILE A CA 1
ATOM 618 C C . ILE A 1 73 ? 2.046 -3.201 3.831 1.00 89.00 73 ILE A C 1
ATOM 620 O O . ILE A 1 73 ? 0.877 -3.584 3.737 1.00 89.00 73 ILE A O 1
ATOM 624 N N . HIS A 1 74 ? 2.889 -3.639 4.757 1.00 88.62 74 HIS A N 1
ATOM 625 C CA . HIS A 1 74 ? 2.530 -4.705 5.668 1.00 88.62 74 HIS A CA 1
ATOM 626 C C . HIS A 1 74 ? 1.297 -4.301 6.506 1.00 88.62 74 HIS A C 1
ATOM 628 O O . HIS A 1 74 ? 1.295 -3.239 7.144 1.00 88.62 74 HIS A O 1
ATOM 634 N N . PRO A 1 75 ? 0.242 -5.137 6.553 1.00 91.00 75 PRO A N 1
ATOM 635 C CA . PRO A 1 75 ? -1.046 -4.781 7.155 1.00 91.00 75 PRO A CA 1
ATOM 636 C C . PRO A 1 75 ? -0.965 -4.424 8.642 1.00 91.00 75 PRO A C 1
ATOM 638 O O . PRO A 1 75 ? -1.771 -3.624 9.115 1.00 91.00 75 PRO A O 1
ATOM 641 N N . CYS A 1 76 ? 0.010 -4.966 9.385 1.00 88.88 76 CYS A N 1
ATOM 642 C CA . CYS A 1 76 ? 0.185 -4.620 10.801 1.00 88.88 76 CYS A CA 1
ATOM 643 C C . CYS A 1 76 ? 0.404 -3.114 11.004 1.00 88.88 76 CYS A C 1
ATOM 645 O O . CYS A 1 76 ? -0.145 -2.540 11.943 1.00 88.88 76 CYS A O 1
ATOM 647 N N . LYS A 1 77 ? 1.134 -2.461 10.090 1.00 84.75 77 LYS A N 1
ATOM 648 C CA . LYS A 1 77 ? 1.423 -1.036 10.208 1.00 84.75 77 LYS A CA 1
ATOM 649 C C . LYS A 1 77 ? 0.211 -0.198 9.846 1.00 84.75 77 LYS A C 1
ATOM 651 O O . LYS A 1 77 ? -0.057 0.806 10.497 1.00 84.75 77 LYS A O 1
ATOM 656 N N . THR A 1 78 ? -0.567 -0.629 8.852 1.00 88.25 78 THR A N 1
ATOM 657 C CA . THR A 1 78 ? -1.853 0.009 8.557 1.00 88.25 78 THR A CA 1
ATOM 658 C C . THR A 1 78 ? -2.794 -0.082 9.754 1.00 88.25 78 THR A C 1
ATOM 660 O O . THR A 1 78 ? -3.402 0.924 10.096 1.00 88.25 78 THR A O 1
ATOM 663 N N . ALA A 1 79 ? -2.880 -1.233 10.427 1.00 90.38 79 ALA A N 1
ATOM 664 C CA . ALA A 1 79 ? -3.693 -1.381 11.634 1.00 90.38 79 ALA A CA 1
ATOM 665 C C . ALA A 1 79 ? -3.241 -0.442 12.764 1.00 90.38 79 ALA A C 1
ATOM 667 O O . ALA A 1 79 ? -4.077 0.228 13.363 1.00 90.38 79 ALA A O 1
ATOM 668 N N . GLU A 1 80 ? -1.932 -0.336 13.004 1.00 88.25 80 GLU A N 1
ATOM 669 C CA . GLU A 1 80 ? -1.356 0.580 13.998 1.00 88.25 80 GLU A CA 1
ATOM 670 C C . GLU A 1 80 ? -1.668 2.051 13.679 1.00 88.25 80 GLU A C 1
ATOM 672 O O . GLU A 1 80 ? -2.156 2.790 14.533 1.00 88.25 80 GLU A O 1
ATOM 677 N N . LEU A 1 81 ? -1.431 2.480 12.435 1.00 84.00 81 LEU A N 1
ATOM 678 C CA . LEU A 1 81 ? -1.645 3.866 12.020 1.00 84.00 81 LEU A CA 1
ATOM 679 C C . LEU A 1 81 ? -3.131 4.226 12.037 1.00 84.00 81 LEU A C 1
ATOM 681 O O . LEU A 1 81 ? -3.498 5.277 12.556 1.00 84.00 81 LEU A O 1
ATOM 685 N N . MET A 1 82 ? -3.986 3.343 11.518 1.00 86.81 82 MET A N 1
ATOM 686 C CA . MET A 1 82 ? -5.427 3.569 11.405 1.00 86.81 82 MET A CA 1
ATOM 687 C C . MET A 1 82 ? -6.167 3.496 12.746 1.00 86.81 82 MET A C 1
ATOM 689 O O . MET A 1 82 ? -7.251 4.066 12.853 1.00 86.81 82 MET A O 1
ATOM 693 N N . GLN A 1 83 ? -5.589 2.874 13.783 1.00 87.75 83 GLN A N 1
ATOM 694 C CA . GLN A 1 83 ? -6.204 2.760 15.113 1.00 87.75 83 GLN A CA 1
ATOM 695 C C . GLN A 1 83 ? -6.543 4.123 15.737 1.00 87.75 83 GLN A C 1
ATOM 697 O O . GLN A 1 83 ? -7.530 4.249 16.459 1.00 87.75 83 GLN A O 1
ATOM 702 N N . ASN A 1 84 ? -5.735 5.147 15.454 1.00 80.06 84 ASN A N 1
ATOM 703 C CA . ASN A 1 84 ? -5.875 6.472 16.059 1.00 80.06 84 ASN A CA 1
ATOM 704 C C . ASN A 1 84 ? -6.758 7.433 15.248 1.00 80.06 84 ASN A C 1
ATOM 706 O O . ASN A 1 84 ? -7.073 8.528 15.724 1.00 80.06 84 ASN A O 1
ATOM 710 N N . PHE A 1 85 ? -7.173 7.051 14.038 1.00 80.56 85 PHE A N 1
ATOM 711 C CA . PHE A 1 85 ? -7.985 7.914 13.187 1.00 80.56 85 PHE A CA 1
ATOM 712 C C . PHE A 1 85 ? -9.459 7.876 13.599 1.00 80.56 85 PHE A C 1
ATOM 714 O O . PHE A 1 85 ? -10.069 6.819 13.727 1.00 80.56 85 PHE A O 1
ATOM 721 N N . LYS A 1 86 ? -10.044 9.065 13.771 1.00 72.38 86 LYS A N 1
ATOM 722 C CA . LYS A 1 86 ? -11.458 9.266 14.141 1.00 72.38 86 LYS A CA 1
ATOM 723 C C . LYS A 1 86 ? -12.312 9.807 12.990 1.00 72.38 86 LYS A C 1
ATOM 725 O O . LYS A 1 86 ? -13.419 10.282 13.225 1.00 72.38 86 LYS A O 1
ATOM 730 N N . GLY A 1 87 ? -11.781 9.796 11.766 1.00 70.75 87 GLY A N 1
ATOM 731 C CA . GLY A 1 87 ? -12.488 10.299 10.592 1.00 70.75 87 GLY A CA 1
ATOM 732 C C . GLY A 1 87 ? -13.763 9.501 10.316 1.00 70.75 87 GLY A C 1
ATOM 733 O O . GLY A 1 87 ? -13.822 8.294 10.546 1.00 70.75 87 GLY A O 1
ATOM 734 N N . ASN A 1 88 ? -14.783 10.171 9.777 1.00 77.25 88 ASN A N 1
ATOM 735 C CA . ASN A 1 88 ? -16.071 9.542 9.462 1.00 77.25 88 ASN A CA 1
ATOM 736 C C . ASN A 1 88 ? -15.976 8.514 8.317 1.00 77.25 88 ASN A C 1
ATOM 738 O O . ASN A 1 88 ? -16.920 7.757 8.094 1.00 77.25 88 ASN A O 1
ATOM 742 N N . ASN A 1 89 ? -14.863 8.487 7.573 1.00 86.75 89 ASN A N 1
ATOM 743 C CA . ASN A 1 89 ? -14.653 7.562 6.467 1.00 86.75 89 ASN A CA 1
ATOM 744 C C . ASN A 1 89 ? -13.264 6.914 6.532 1.00 86.75 89 ASN A C 1
ATOM 746 O O . ASN A 1 89 ? -12.254 7.495 6.134 1.00 86.75 89 ASN A O 1
ATOM 750 N N . TYR A 1 90 ? -13.245 5.662 6.983 1.00 87.62 90 TYR A N 1
ATOM 751 C CA . TYR A 1 90 ? -12.030 4.872 7.164 1.00 87.62 90 TYR A CA 1
ATOM 752 C C . TYR A 1 90 ? -11.210 4.708 5.874 1.00 87.62 90 TYR A C 1
ATOM 754 O O . TYR A 1 90 ? -9.984 4.800 5.894 1.00 87.62 90 TYR A O 1
ATOM 762 N N . VAL A 1 91 ? -11.875 4.499 4.733 1.00 86.50 91 VAL A N 1
ATOM 763 C CA . VAL A 1 91 ? -11.196 4.303 3.443 1.00 86.50 91 VAL A CA 1
ATOM 764 C C . VAL A 1 91 ? -10.547 5.598 2.977 1.00 86.50 91 VAL A C 1
ATOM 766 O O . VAL A 1 91 ? -9.387 5.582 2.578 1.00 86.50 91 VAL A O 1
ATOM 769 N N . LEU A 1 92 ? -11.257 6.725 3.062 1.00 84.88 92 LEU A N 1
ATOM 770 C CA . LEU A 1 92 ? -10.677 8.020 2.711 1.00 84.88 92 LEU A CA 1
ATOM 771 C C . LEU A 1 92 ? -9.495 8.353 3.621 1.00 84.88 92 LEU A C 1
ATOM 773 O O . LEU A 1 92 ? -8.476 8.820 3.125 1.00 84.88 92 LEU A O 1
ATOM 777 N N . CYS A 1 93 ? -9.590 8.043 4.916 1.00 85.81 93 CYS A N 1
ATOM 778 C CA . CYS A 1 93 ? -8.474 8.206 5.839 1.00 85.81 93 CYS A CA 1
ATOM 779 C C . CYS A 1 93 ? -7.240 7.401 5.436 1.00 85.81 93 CYS A C 1
ATOM 781 O O . CYS A 1 93 ? -6.129 7.929 5.393 1.00 85.81 93 CYS A O 1
ATOM 783 N N . PHE A 1 94 ? -7.445 6.137 5.077 1.00 86.94 94 PHE A N 1
ATOM 784 C CA . PHE A 1 94 ? -6.378 5.288 4.575 1.00 86.94 94 PHE A CA 1
ATOM 785 C C . PHE A 1 94 ? -5.748 5.853 3.292 1.00 86.94 94 PHE A C 1
ATOM 787 O O . PHE A 1 94 ? -4.526 5.924 3.188 1.00 86.94 94 PHE A O 1
ATOM 794 N N . LEU A 1 95 ? -6.555 6.310 2.329 1.00 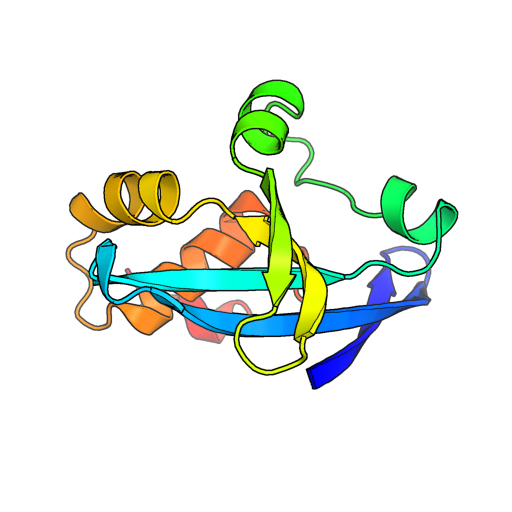84.38 95 LEU A N 1
ATOM 795 C CA . LEU A 1 95 ? -6.043 6.908 1.091 1.00 84.38 95 LEU A CA 1
ATOM 796 C C . LEU A 1 95 ? -5.257 8.204 1.351 1.00 84.38 95 LEU A C 1
ATOM 798 O O . LEU A 1 95 ? -4.207 8.408 0.739 1.00 84.38 95 LEU A O 1
ATOM 802 N N . SER A 1 96 ? -5.715 9.043 2.284 1.00 80.56 96 SER A N 1
ATOM 803 C CA . SER A 1 96 ? -4.986 10.238 2.724 1.00 80.56 96 SER A CA 1
ATOM 804 C C . SER A 1 96 ? -3.627 9.890 3.319 1.00 80.56 96 SER A C 1
ATOM 806 O O . SER A 1 96 ? -2.636 10.536 2.985 1.00 80.56 96 SER A O 1
ATOM 808 N N . LEU A 1 97 ? -3.567 8.856 4.162 1.00 79.00 97 LEU A N 1
ATOM 809 C CA . LEU A 1 97 ? -2.325 8.362 4.753 1.00 79.00 97 LEU A CA 1
ATOM 810 C C . LEU A 1 97 ? -1.348 7.883 3.669 1.00 79.00 97 LEU A C 1
ATOM 812 O O . LEU A 1 97 ? -0.191 8.291 3.663 1.00 79.00 97 LEU A O 1
ATOM 816 N N . LEU A 1 98 ? -1.815 7.088 2.701 1.00 79.50 98 LEU A N 1
ATOM 817 C CA . LEU A 1 98 ? -0.985 6.638 1.576 1.00 79.50 98 LEU A CA 1
ATOM 818 C C . LEU A 1 98 ? -0.414 7.811 0.763 1.00 79.50 98 LEU A C 1
ATOM 820 O O . LEU A 1 98 ? 0.759 7.790 0.382 1.00 79.50 98 LEU A O 1
ATOM 824 N N . ASN A 1 99 ? -1.232 8.834 0.503 1.00 75.25 99 ASN A N 1
ATOM 825 C CA . ASN A 1 99 ? -0.826 10.031 -0.234 1.00 75.25 99 ASN A CA 1
ATOM 826 C C . ASN A 1 99 ? 0.157 10.913 0.559 1.00 75.25 99 ASN A C 1
ATOM 828 O O . ASN A 1 99 ? 1.062 11.525 -0.007 1.00 75.25 99 ASN A O 1
ATOM 832 N N . ALA A 1 100 ? -0.014 10.992 1.879 1.00 70.19 100 ALA A N 1
ATOM 833 C CA . ALA A 1 100 ? 0.880 11.746 2.747 1.00 70.19 100 ALA A CA 1
ATOM 834 C C . ALA A 1 100 ? 2.244 11.062 2.900 1.00 70.19 100 ALA A C 1
ATOM 836 O O . ALA A 1 100 ? 3.265 11.744 2.886 1.00 70.19 100 ALA A O 1
ATOM 837 N N . THR A 1 101 ? 2.269 9.735 3.032 1.00 64.56 101 THR A N 1
ATOM 838 C CA . THR A 1 101 ? 3.479 9.006 3.432 1.00 64.56 101 THR A CA 1
ATOM 839 C C . THR A 1 101 ? 4.292 8.476 2.248 1.00 64.56 101 THR A C 1
ATOM 841 O O . THR A 1 101 ? 5.508 8.387 2.354 1.00 64.56 101 THR A O 1
ATOM 844 N N . ILE A 1 102 ? 3.667 8.110 1.122 1.00 61.97 102 ILE A N 1
ATOM 845 C CA . ILE A 1 102 ? 4.294 7.128 0.210 1.00 61.97 102 ILE A CA 1
ATOM 846 C C . ILE A 1 102 ? 4.309 7.573 -1.241 1.00 61.97 102 ILE A C 1
ATOM 848 O O . ILE A 1 102 ? 5.276 7.326 -1.954 1.00 61.97 102 ILE A O 1
ATOM 852 N N . PHE A 1 103 ? 3.239 8.211 -1.701 1.00 64.06 103 PHE A N 1
ATOM 853 C CA . PHE A 1 103 ? 3.047 8.427 -3.124 1.00 64.06 103 PHE A CA 1
ATOM 854 C C . PHE A 1 103 ? 2.797 9.897 -3.422 1.00 64.06 103 PHE A C 1
ATOM 856 O O . PHE A 1 103 ? 1.853 10.492 -2.909 1.00 64.06 103 PHE A O 1
ATOM 863 N N . TYR A 1 104 ? 3.567 10.443 -4.360 1.00 55.84 104 TYR A N 1
ATOM 864 C CA . TYR A 1 104 ? 3.091 11.533 -5.204 1.00 55.84 104 TYR A CA 1
ATOM 865 C C . TYR A 1 104 ? 2.015 10.950 -6.137 1.00 55.84 104 TYR A C 1
ATOM 867 O O . TYR A 1 104 ? 2.273 10.599 -7.286 1.00 55.84 104 TYR A O 1
ATOM 875 N N . PHE A 1 105 ? 0.809 10.709 -5.618 1.00 58.09 105 PHE A N 1
ATOM 876 C CA . PHE A 1 105 ? -0.338 10.586 -6.508 1.00 58.09 105 PHE A CA 1
ATOM 877 C C . PHE A 1 105 ? -0.686 12.005 -6.955 1.00 58.09 105 PHE A C 1
ATOM 879 O O . PHE A 1 105 ? -0.924 12.866 -6.113 1.00 58.09 105 PHE A O 1
ATOM 886 N N . ASP A 1 106 ? -0.819 12.229 -8.263 1.00 55.97 106 ASP A N 1
ATOM 887 C CA . ASP A 1 106 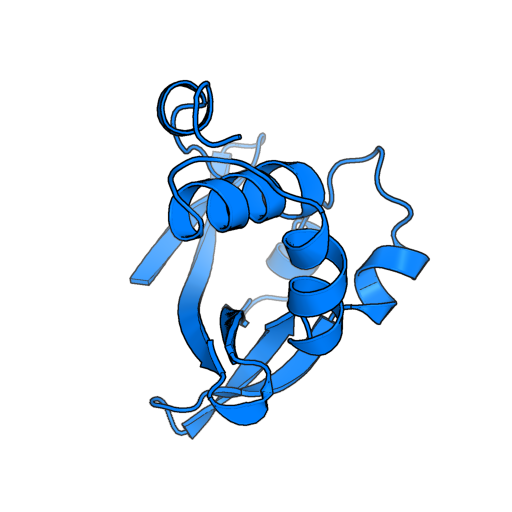? -1.503 13.407 -8.828 1.00 55.97 106 ASP A CA 1
ATOM 888 C C . ASP A 1 106 ? -3.019 13.375 -8.531 1.00 55.97 106 ASP A C 1
ATOM 890 O O . ASP A 1 106 ? -3.862 13.795 -9.326 1.00 55.97 106 ASP A O 1
ATOM 894 N N . TRP A 1 107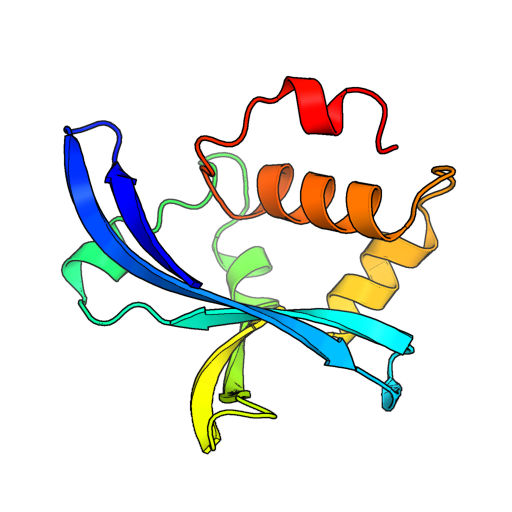 ? -3.413 12.819 -7.386 1.00 61.03 107 TRP A N 1
ATOM 895 C CA . TRP A 1 107 ? -4.782 12.896 -6.934 1.00 61.03 107 TRP A CA 1
ATOM 896 C C . TRP A 1 107 ? -5.051 14.308 -6.424 1.00 61.03 107 TRP A C 1
ATOM 898 O O . TRP A 1 107 ? -4.279 14.822 -5.609 1.00 61.03 107 TRP A O 1
ATOM 908 N N . PRO A 1 108 ? -6.153 14.940 -6.866 1.00 60.06 108 PRO A N 1
ATOM 909 C CA . PRO A 1 108 ? -6.534 16.247 -6.365 1.00 60.06 108 PRO A CA 1
ATOM 910 C C . PRO A 1 108 ? -6.581 16.217 -4.839 1.00 60.06 108 PRO A C 1
ATOM 912 O O . PRO A 1 108 ? -7.370 15.480 -4.251 1.00 60.06 108 PRO A O 1
ATOM 915 N N . LEU A 1 109 ? -5.745 17.035 -4.194 1.00 58.38 109 LEU A N 1
ATOM 916 C CA . LEU A 1 109 ? -5.673 17.140 -2.730 1.00 58.38 109 LEU A CA 1
ATOM 917 C C . LEU A 1 109 ? -7.038 17.477 -2.102 1.00 58.38 109 LEU A C 1
ATOM 919 O O . LEU A 1 109 ? -7.271 17.227 -0.922 1.00 58.38 109 LEU A O 1
ATOM 923 N N . GLU A 1 110 ? -7.958 18.014 -2.904 1.00 63.50 110 GLU A N 1
ATOM 924 C CA . GLU A 1 110 ? -9.354 18.264 -2.554 1.00 63.50 110 GLU A CA 1
ATOM 925 C C . GLU A 1 110 ? -10.114 17.004 -2.123 1.00 63.50 110 GLU A C 1
ATOM 927 O O . GLU A 1 110 ? -10.958 17.104 -1.235 1.00 63.50 110 GLU A O 1
ATOM 932 N N . PHE A 1 111 ? -9.774 15.821 -2.650 1.00 61.38 111 PHE A N 1
ATOM 933 C CA . PHE A 1 111 ? -10.379 14.554 -2.220 1.00 61.38 111 PHE A CA 1
ATOM 934 C C . PHE A 1 111 ? -10.057 14.198 -0.763 1.00 61.38 111 PHE A C 1
ATOM 936 O O . PHE A 1 111 ? -10.804 13.450 -0.135 1.00 61.38 111 PHE A O 1
ATOM 943 N N . PHE A 1 112 ? -8.973 14.751 -0.212 1.00 64.12 112 PHE A N 1
ATOM 944 C CA . PHE A 1 112 ? -8.457 14.393 1.111 1.00 64.12 112 PHE A CA 1
ATOM 945 C C . PHE A 1 112 ? -8.691 15.466 2.175 1.00 64.12 112 PHE A C 1
ATOM 947 O O . PHE A 1 112 ? -8.498 15.180 3.353 1.00 64.12 112 PHE A O 1
ATOM 954 N N . LYS A 1 113 ? -9.161 16.667 1.796 1.00 59.62 113 LYS A N 1
ATOM 955 C CA . LYS A 1 113 ? -9.339 17.823 2.701 1.00 59.62 113 LYS A CA 1
ATOM 956 C C . LYS A 1 113 ? -10.276 17.579 3.896 1.00 59.62 113 LYS A C 1
ATOM 958 O O . LYS A 1 113 ? -10.233 18.369 4.827 1.00 59.62 113 LYS A O 1
ATOM 963 N N . ASN A 1 114 ? -11.093 16.520 3.873 1.00 58.16 114 ASN A N 1
ATOM 964 C CA . ASN A 1 114 ? -12.043 16.166 4.941 1.00 58.16 114 ASN A CA 1
ATOM 965 C C . ASN A 1 114 ? -12.063 14.656 5.256 1.00 58.16 114 ASN A C 1
ATOM 967 O O . ASN A 1 114 ? -13.058 14.138 5.763 1.00 58.16 114 ASN A O 1
ATOM 971 N N . ALA A 1 115 ? -11.026 13.922 4.856 1.00 59.38 115 ALA A N 1
ATOM 972 C CA . ALA A 1 115 ? -10.986 12.470 5.018 1.00 59.38 115 ALA A CA 1
ATOM 973 C C . ALA A 1 115 ? -10.794 12.073 6.490 1.00 59.38 115 ALA A C 1
ATOM 975 O O . ALA A 1 115 ? -11.520 11.219 7.003 1.00 59.38 115 ALA A O 1
ATOM 976 N N . CYS A 1 116 ? -9.854 12.761 7.137 1.00 57.75 116 CYS A N 1
ATOM 977 C CA . CYS A 1 116 ? -9.600 12.840 8.566 1.00 57.75 116 CYS A CA 1
ATOM 978 C C . CYS A 1 116 ? -9.198 14.294 8.872 1.00 57.75 116 CYS A C 1
ATOM 980 O O . CYS A 1 116 ? -9.363 14.684 10.039 1.00 57.75 116 CYS A O 1
#

pLDDT: mean 74.67, std 14.65, range [44.78, 94.06]

Radius of gyration: 14.23 Å; chains: 1; bounding box: 31×33×34 Å

Secondary structure (DSSP, 8-state):
-EEEEE-TT--EEEEEEEEEEETTTTEEEEEEEE--HHHHHT----TTS-HHHHHTTEEEEE-TTT-SEEEEE-HHHHHHHHTT---S-HHHHHHHHHHHHT------GGGTTTT-